Protein AF-A0A946JP21-F1 (afdb_monomer)

Sequence (46 aa):
NSDVVSDLKTAGATIFCWTVRSQSQDIEARKVADSVTFENYLPDGL

Secondary structure (DSSP, 8-state):
--HHHHHHHHTTPPPEEEEE-SHHHHHHHTTT-SEEEESS---TT-

Structure (mmCIF, N/CA/C/O backbone):
data_AF-A0A946JP21-F1
#
_entry.id   AF-A0A946JP21-F1
#
loop_
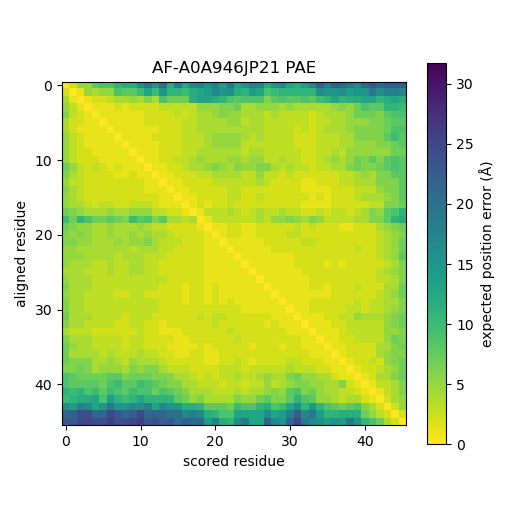_atom_site.group_PDB
_atom_site.id
_atom_site.type_symbol
_atom_site.label_atom_id
_atom_site.label_alt_id
_atom_site.label_comp_id
_atom_site.label_asym_id
_atom_site.label_entity_id
_atom_site.label_seq_id
_atom_site.pdbx_PDB_ins_code
_atom_site.Cartn_x
_atom_site.Cartn_y
_atom_site.Cartn_z
_atom_site.occupancy
_atom_site.B_iso_or_equiv
_atom_site.auth_seq_id
_atom_site.auth_comp_id
_atom_site.auth_asym_id
_atom_site.auth_atom_id
_atom_site.pdbx_PDB_model_num
ATOM 1 N N . ASN A 1 1 ? 9.734 5.005 8.638 1.00 61.78 1 ASN A N 1
ATOM 2 C CA . ASN A 1 1 ? 8.298 4.758 8.383 1.00 61.78 1 ASN A CA 1
ATOM 3 C C . ASN A 1 1 ? 7.475 5.709 9.226 1.00 61.78 1 ASN A C 1
ATOM 5 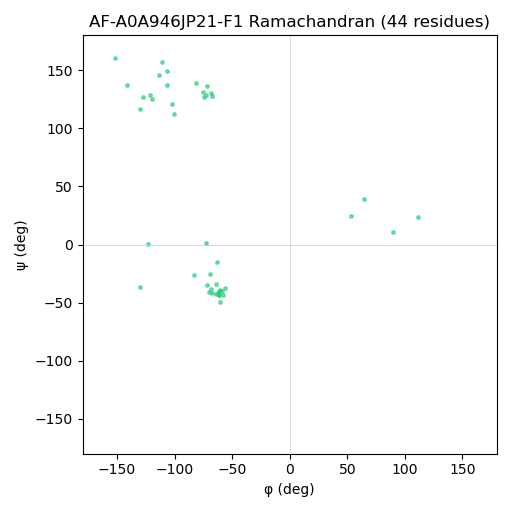O O . ASN A 1 1 ? 7.830 5.896 10.375 1.00 61.78 1 ASN A O 1
ATOM 9 N N . SER A 1 2 ? 6.475 6.365 8.629 1.00 73.69 2 SER A N 1
ATOM 10 C CA . SER A 1 2 ? 5.645 7.392 9.279 1.00 73.69 2 SER A CA 1
ATOM 11 C C . SER A 1 2 ? 4.637 6.760 10.239 1.00 73.69 2 SER A C 1
ATOM 13 O O . SER A 1 2 ? 3.925 5.838 9.834 1.00 73.69 2 SER A O 1
ATOM 15 N N . ASP A 1 3 ? 4.552 7.283 11.462 1.00 83.25 3 ASP A N 1
ATOM 16 C CA . ASP A 1 3 ? 3.638 6.805 12.510 1.00 83.25 3 ASP A CA 1
ATOM 17 C C . ASP A 1 3 ? 2.175 6.815 12.034 1.00 83.25 3 ASP A C 1
ATOM 19 O O . ASP A 1 3 ? 1.440 5.852 12.228 1.00 83.25 3 ASP A O 1
ATOM 23 N N . VAL A 1 4 ? 1.798 7.824 11.241 1.00 90.62 4 VAL A N 1
ATOM 24 C CA . VAL A 1 4 ? 0.447 7.978 10.675 1.00 90.62 4 VAL A CA 1
ATOM 25 C C . VAL A 1 4 ? 0.029 6.786 9.806 1.00 90.62 4 VAL A C 1
ATOM 27 O O . VAL A 1 4 ? -1.121 6.355 9.844 1.00 90.62 4 VAL A O 1
ATOM 30 N N . VAL A 1 5 ? 0.944 6.231 9.006 1.00 89.12 5 VAL A N 1
ATOM 31 C CA . VAL A 1 5 ? 0.623 5.094 8.122 1.00 89.12 5 VAL A CA 1
ATOM 32 C C . VAL A 1 5 ? 0.428 3.816 8.939 1.00 89.12 5 VAL A C 1
ATOM 34 O O . VAL A 1 5 ? -0.423 2.991 8.609 1.00 89.12 5 VAL A O 1
ATOM 37 N N . SER A 1 6 ? 1.188 3.668 10.026 1.00 87.94 6 SER A N 1
ATOM 38 C CA . SER A 1 6 ? 1.049 2.546 10.956 1.00 87.94 6 SER A CA 1
ATOM 39 C C . SER A 1 6 ? -0.280 2.599 11.709 1.00 87.94 6 SER A C 1
ATOM 41 O O . SER A 1 6 ? -0.955 1.575 11.847 1.00 87.94 6 SER A O 1
ATOM 43 N N . ASP A 1 7 ? -0.691 3.790 12.141 1.00 91.69 7 ASP A N 1
ATOM 44 C CA . ASP A 1 7 ? -1.971 3.993 12.821 1.00 91.69 7 ASP A CA 1
ATOM 45 C C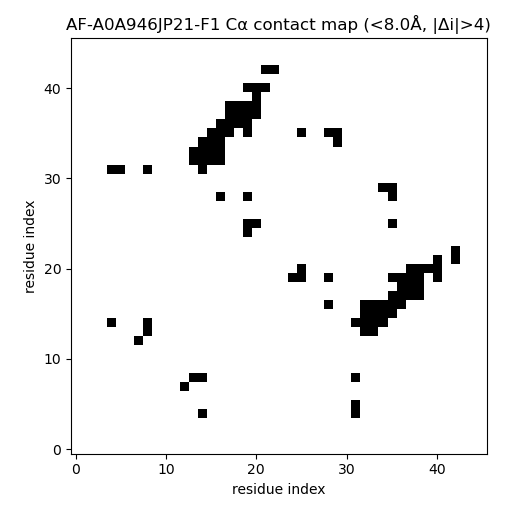 . ASP A 1 7 ? -3.146 3.672 11.892 1.00 91.69 7 ASP A C 1
ATOM 47 O O . ASP A 1 7 ? -4.071 2.961 12.284 1.00 91.69 7 ASP A O 1
ATOM 51 N N . LEU A 1 8 ? -3.078 4.104 10.627 1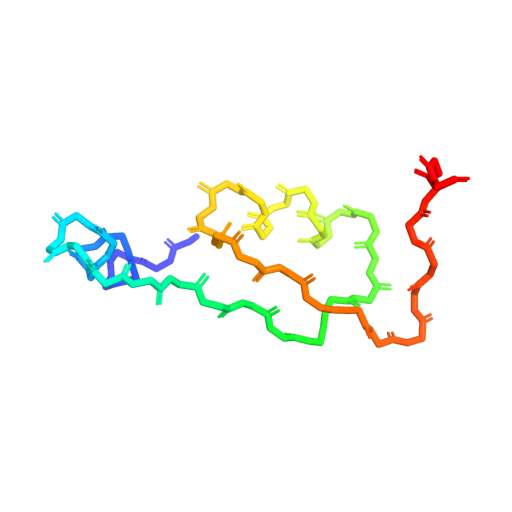.00 92.00 8 LEU A N 1
ATOM 52 C CA . LEU A 1 8 ? -4.086 3.767 9.617 1.00 92.00 8 LEU A CA 1
ATOM 53 C C . LEU A 1 8 ? -4.168 2.259 9.364 1.00 92.00 8 LEU A C 1
ATOM 55 O O . LEU A 1 8 ? -5.268 1.707 9.314 1.00 92.00 8 LEU A O 1
ATOM 59 N N . LYS A 1 9 ? -3.023 1.575 9.252 1.00 90.44 9 LYS A N 1
ATOM 60 C CA . LYS A 1 9 ? -2.992 0.115 9.102 1.00 90.44 9 LYS A CA 1
ATOM 61 C C . LYS A 1 9 ? -3.618 -0.586 10.308 1.00 90.44 9 LYS A C 1
ATOM 63 O O . LYS A 1 9 ? -4.416 -1.505 10.145 1.00 90.44 9 LYS A O 1
ATOM 68 N N . THR A 1 10 ? -3.299 -0.120 11.513 1.00 91.00 10 THR A N 1
ATOM 69 C CA . THR A 1 10 ? -3.866 -0.644 12.767 1.00 91.00 10 THR A CA 1
ATOM 70 C C . THR A 1 10 ? -5.374 -0.402 12.851 1.00 91.00 10 THR A C 1
ATOM 72 O O . THR A 1 10 ? -6.108 -1.253 13.345 1.00 91.00 10 THR A O 1
ATOM 75 N N . ALA A 1 11 ? -5.860 0.711 12.297 1.00 94.62 11 ALA A N 1
ATOM 76 C CA . ALA A 1 11 ? -7.284 1.009 12.165 1.00 94.62 11 ALA A CA 1
ATOM 77 C C . ALA A 1 11 ? -8.001 0.173 11.080 1.00 94.62 11 ALA A C 1
ATOM 79 O O . ALA A 1 11 ? -9.201 0.349 10.869 1.00 94.62 11 ALA A O 1
ATOM 80 N N . GLY A 1 12 ? -7.296 -0.739 10.401 1.00 94.31 12 GLY A N 1
ATOM 81 C CA . GLY A 1 12 ? -7.855 -1.646 9.398 1.00 94.31 12 GLY A CA 1
ATOM 82 C C . GLY A 1 12 ? -7.842 -1.102 7.969 1.00 94.31 12 GLY A C 1
ATOM 83 O O . GLY A 1 12 ? -8.461 -1.700 7.090 1.00 94.31 12 GLY A O 1
ATOM 84 N N . ALA A 1 13 ? -7.154 0.014 7.708 1.00 94.94 13 ALA A N 1
ATOM 85 C CA . ALA A 1 13 ? -6.989 0.509 6.347 1.00 94.94 13 ALA A CA 1
ATOM 86 C C . ALA A 1 13 ? -6.025 -0.387 5.555 1.00 94.94 13 ALA A C 1
ATOM 88 O O . ALA A 1 13 ? -4.952 -0.746 6.041 1.00 94.94 13 ALA A O 1
ATOM 89 N N . THR A 1 14 ? -6.380 -0.697 4.307 1.00 95.31 14 THR A N 1
ATOM 90 C CA . THR A 1 14 ? -5.457 -1.337 3.363 1.00 95.31 14 THR A CA 1
ATOM 91 C C . THR A 1 14 ? -4.443 -0.316 2.867 1.00 95.31 14 THR A C 1
ATOM 93 O O . THR A 1 14 ? -4.813 0.748 2.365 1.00 95.31 14 THR A O 1
ATOM 96 N N . ILE A 1 15 ? -3.160 -0.642 2.989 1.00 94.62 15 ILE A N 1
ATOM 97 C CA . ILE A 1 15 ? -2.069 0.245 2.604 1.00 94.62 15 ILE A CA 1
ATOM 98 C C . ILE A 1 15 ? -1.495 -0.195 1.261 1.00 94.62 15 ILE A C 1
ATOM 100 O O . ILE A 1 15 ? -0.972 -1.299 1.113 1.00 94.62 15 ILE A O 1
ATOM 104 N N . PHE A 1 16 ? -1.533 0.710 0.289 1.00 94.12 16 PHE A N 1
ATOM 105 C CA . PHE A 1 16 ? -0.928 0.518 -1.024 1.00 94.12 16 PHE A CA 1
ATOM 106 C C . PHE A 1 16 ? 0.332 1.367 -1.163 1.00 94.12 16 PHE A C 1
ATOM 108 O O . PHE A 1 16 ? 0.350 2.534 -0.772 1.00 94.12 16 PHE A O 1
ATOM 115 N N . CYS A 1 17 ? 1.383 0.788 -1.743 1.00 93.69 17 CYS A N 1
ATOM 116 C CA . CYS A 1 17 ? 2.609 1.500 -2.075 1.00 93.69 17 CYS A CA 1
ATOM 117 C C . CYS A 1 17 ? 2.858 1.447 -3.584 1.00 93.69 17 CYS A C 1
ATOM 119 O O . CYS A 1 17 ? 2.907 0.374 -4.181 1.00 93.69 17 CYS A O 1
ATOM 121 N N . TRP A 1 18 ? 3.011 2.626 -4.181 1.00 93.12 18 TRP A N 1
ATOM 122 C CA . TRP A 1 18 ? 3.301 2.826 -5.598 1.00 93.12 18 TRP A CA 1
ATOM 123 C C . TRP A 1 18 ? 4.712 3.370 -5.815 1.00 93.12 18 TRP A C 1
ATOM 125 O O . TRP A 1 18 ? 5.279 4.017 -4.933 1.00 93.12 18 TRP A O 1
ATOM 135 N N . THR A 1 19 ? 5.247 3.155 -7.021 1.00 91.19 19 THR A N 1
ATOM 136 C CA . THR A 1 19 ? 6.547 3.662 -7.507 1.00 91.19 19 THR A CA 1
ATOM 137 C C . THR A 1 19 ? 7.783 3.134 -6.769 1.00 91.19 19 THR A C 1
ATOM 139 O O . THR A 1 19 ? 8.752 3.862 -6.568 1.00 91.19 19 THR A O 1
ATOM 142 N N . VAL A 1 20 ? 7.800 1.848 -6.402 1.00 93.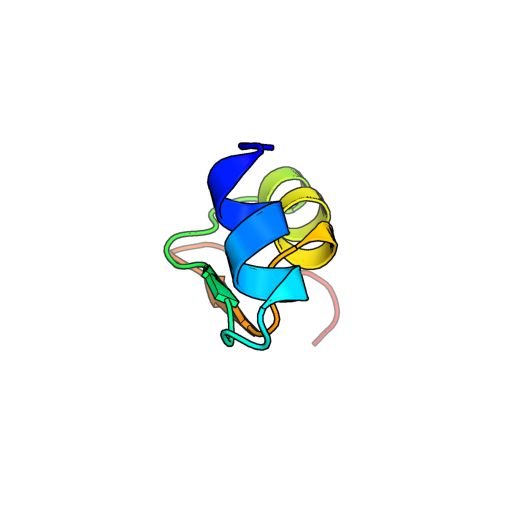88 20 VAL A N 1
ATOM 143 C CA . VAL A 1 20 ? 9.035 1.186 -5.944 1.00 93.88 20 VAL A CA 1
ATOM 144 C C . VAL A 1 20 ? 9.976 0.950 -7.130 1.00 93.88 20 VAL A C 1
ATOM 146 O O . VAL A 1 20 ? 9.569 0.397 -8.152 1.00 93.88 20 VAL A O 1
ATOM 149 N N . ARG A 1 21 ? 11.240 1.369 -6.992 1.00 94.12 21 ARG A N 1
ATOM 150 C CA . ARG A 1 21 ? 12.249 1.367 -8.070 1.00 94.12 21 ARG A CA 1
ATOM 151 C C . ARG A 1 21 ? 13.518 0.570 -7.743 1.00 94.12 21 ARG A C 1
ATOM 153 O O . ARG A 1 21 ? 14.444 0.534 -8.550 1.00 94.12 21 ARG A O 1
ATOM 160 N N . SER A 1 22 ? 13.603 -0.039 -6.562 1.00 92.56 22 SER A N 1
ATOM 161 C CA . SER A 1 22 ? 14.753 -0.852 -6.154 1.00 92.56 22 SER A CA 1
ATOM 162 C C . SER A 1 22 ? 14.362 -1.947 -5.165 1.00 92.56 22 SER A C 1
ATOM 164 O O . SER A 1 22 ? 13.360 -1.839 -4.458 1.00 92.56 22 SER A O 1
ATOM 166 N N . GLN A 1 23 ? 15.217 -2.966 -5.044 1.00 92.50 23 GLN A N 1
ATOM 167 C CA . GLN A 1 23 ? 15.032 -4.062 -4.087 1.00 92.50 23 GLN A CA 1
ATOM 168 C C . GLN A 1 23 ? 15.004 -3.581 -2.634 1.00 92.50 23 GLN A C 1
ATOM 170 O O . GLN A 1 23 ? 14.190 -4.037 -1.838 1.00 92.50 23 GLN A O 1
ATOM 175 N N . SER A 1 24 ? 15.856 -2.615 -2.285 1.00 92.50 24 SER A N 1
ATOM 176 C CA . SER A 1 24 ? 15.848 -2.007 -0.953 1.00 92.50 24 SER A CA 1
ATOM 177 C C . SER A 1 24 ? 14.522 -1.306 -0.645 1.00 92.50 24 SER A C 1
ATOM 179 O O . SER A 1 24 ? 14.007 -1.437 0.461 1.00 92.50 24 SER A O 1
ATOM 181 N N . GLN A 1 25 ? 13.940 -0.604 -1.622 1.00 92.56 25 GLN A N 1
ATOM 182 C CA . GLN A 1 25 ? 12.635 0.037 -1.465 1.00 92.56 25 GLN A CA 1
ATOM 183 C C . GLN A 1 25 ? 11.505 -0.990 -1.347 1.00 92.56 25 GLN A C 1
ATOM 185 O O . GLN A 1 25 ? 10.612 -0.786 -0.532 1.00 92.56 25 GLN A O 1
ATOM 190 N N . ASP A 1 26 ? 11.554 -2.094 -2.100 1.00 92.56 26 ASP A N 1
ATOM 191 C CA . ASP A 1 26 ? 10.573 -3.183 -1.986 1.00 92.56 26 ASP A CA 1
ATOM 192 C C . ASP A 1 26 ? 10.586 -3.803 -0.584 1.00 92.56 26 ASP A C 1
ATOM 194 O O . ASP A 1 26 ? 9.548 -3.902 0.071 1.00 92.56 26 ASP A O 1
ATOM 198 N N . ILE A 1 27 ? 11.775 -4.144 -0.078 1.00 92.31 27 ILE A N 1
ATOM 199 C CA . ILE A 1 27 ? 11.936 -4.736 1.256 1.00 92.31 27 ILE A CA 1
ATOM 200 C C . ILE A 1 27 ? 11.368 -3.814 2.340 1.00 92.31 27 ILE A C 1
ATOM 202 O O . ILE A 1 27 ? 10.676 -4.282 3.244 1.00 92.31 27 ILE A O 1
ATOM 206 N N . GLU A 1 28 ? 11.625 -2.507 2.259 1.00 92.44 28 GLU A N 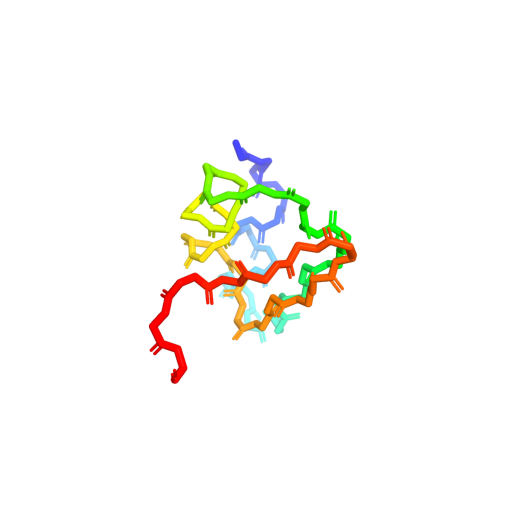1
ATOM 207 C CA . GLU A 1 28 ? 11.071 -1.550 3.219 1.00 92.44 28 GLU A CA 1
ATOM 208 C C . GLU A 1 28 ? 9.556 -1.364 3.057 1.00 92.44 28 GLU A C 1
ATOM 210 O O . GLU A 1 28 ? 8.834 -1.325 4.057 1.00 92.44 28 GLU A O 1
ATOM 215 N N . ALA A 1 29 ? 9.055 -1.297 1.820 1.00 91.94 29 ALA A N 1
ATOM 216 C CA . ALA A 1 29 ? 7.632 -1.141 1.537 1.00 91.94 29 ALA A CA 1
ATOM 217 C C . ALA A 1 29 ? 6.822 -2.331 2.065 1.00 91.94 29 ALA A C 1
ATOM 219 O O . ALA A 1 29 ? 5.794 -2.130 2.713 1.00 91.94 29 ALA A O 1
ATOM 220 N N . ARG A 1 30 ? 7.318 -3.562 1.893 1.00 91.44 30 ARG A N 1
ATOM 221 C CA . ARG A 1 30 ? 6.663 -4.801 2.354 1.00 91.44 30 ARG A CA 1
ATOM 222 C C . ARG A 1 30 ? 6.506 -4.915 3.868 1.00 91.44 30 ARG A C 1
ATOM 224 O O . ARG A 1 30 ? 5.711 -5.726 4.331 1.00 91.44 30 ARG A O 1
ATOM 231 N N . LYS A 1 31 ? 7.211 -4.101 4.657 1.00 91.50 31 LYS A N 1
ATOM 232 C CA . LYS A 1 31 ? 7.006 -4.052 6.115 1.00 91.50 31 LYS A CA 1
ATOM 233 C C . LYS A 1 31 ? 5.656 -3.442 6.492 1.00 91.50 31 LYS A C 1
ATOM 235 O O . LYS A 1 31 ? 5.158 -3.709 7.580 1.00 91.50 31 LYS A O 1
ATOM 240 N N . 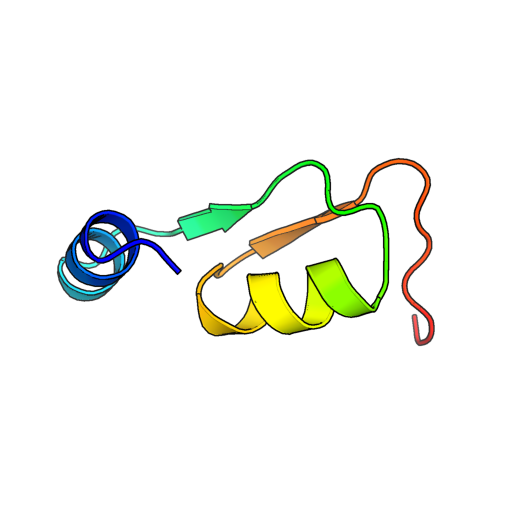VAL A 1 32 ? 5.085 -2.597 5.629 1.00 89.94 32 VAL A N 1
ATOM 241 C CA . VAL A 1 32 ? 3.882 -1.806 5.946 1.00 89.94 32 VAL A CA 1
ATOM 242 C C . VAL A 1 32 ? 2.803 -1.915 4.873 1.00 89.94 32 VAL A C 1
ATOM 244 O O . VAL A 1 32 ? 1.630 -1.966 5.223 1.00 89.94 32 VAL A O 1
ATOM 247 N N . ALA A 1 33 ? 3.148 -1.983 3.592 1.00 93.75 33 ALA A N 1
ATOM 248 C CA . ALA A 1 33 ? 2.183 -2.052 2.502 1.00 93.75 33 ALA A CA 1
ATOM 249 C C . ALA A 1 33 ? 1.651 -3.474 2.293 1.00 93.75 33 ALA A C 1
ATOM 251 O O . ALA A 1 33 ? 2.405 -4.444 2.327 1.00 93.75 33 ALA A O 1
ATOM 252 N N . ASP A 1 34 ? 0.352 -3.581 2.038 1.00 93.88 34 ASP A N 1
ATOM 253 C CA . ASP A 1 34 ? -0.325 -4.839 1.714 1.00 93.88 34 ASP A CA 1
ATOM 254 C C . ASP A 1 34 ? -0.180 -5.185 0.226 1.00 93.88 3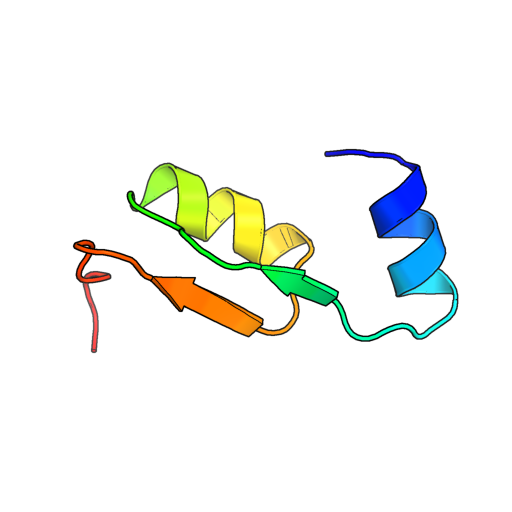4 ASP A C 1
ATOM 256 O O . ASP A 1 34 ? -0.190 -6.353 -0.156 1.00 93.88 34 ASP A O 1
ATOM 260 N N . SER A 1 35 ? 0.010 -4.173 -0.624 1.00 93.38 35 SER A N 1
ATOM 261 C CA . SER A 1 35 ? 0.394 -4.359 -2.022 1.00 93.38 35 SER A CA 1
ATOM 262 C C . SER A 1 35 ? 1.388 -3.288 -2.458 1.00 93.38 35 SER A C 1
ATOM 264 O O . SER A 1 35 ? 1.243 -2.104 -2.141 1.00 93.38 35 SER A O 1
ATOM 266 N N . VAL A 1 36 ? 2.397 -3.735 -3.201 1.00 93.12 36 VAL A N 1
ATOM 267 C CA . VAL A 1 36 ? 3.509 -2.931 -3.704 1.00 93.12 36 VAL A CA 1
ATOM 268 C C . VAL A 1 36 ? 3.520 -3.028 -5.223 1.00 93.12 36 VAL A C 1
ATOM 270 O O . VAL A 1 36 ? 3.496 -4.128 -5.774 1.00 93.12 36 VAL A O 1
ATOM 273 N N . THR A 1 37 ? 3.551 -1.881 -5.899 1.00 92.69 37 THR A N 1
ATOM 274 C CA . THR A 1 37 ? 3.704 -1.803 -7.353 1.00 92.69 37 THR A CA 1
ATOM 275 C C . THR A 1 37 ? 5.035 -1.166 -7.730 1.00 92.69 37 THR A C 1
ATOM 277 O O . THR A 1 37 ? 5.554 -0.276 -7.047 1.00 92.69 37 THR A O 1
ATOM 280 N N . PHE A 1 38 ? 5.595 -1.648 -8.837 1.00 92.88 38 PHE A N 1
ATOM 281 C CA . PHE A 1 38 ? 6.939 -1.304 -9.282 1.00 92.88 38 PHE A CA 1
ATOM 282 C C . PHE A 1 38 ? 6.905 -0.377 -10.491 1.00 92.88 38 PHE A C 1
ATOM 284 O O . PHE A 1 38 ? 6.005 -0.456 -11.326 1.00 92.88 38 PHE A O 1
ATOM 291 N N . GLU A 1 39 ? 7.914 0.479 -10.602 1.00 92.94 39 GLU A N 1
ATOM 292 C CA . GLU A 1 39 ? 8.110 1.342 -11.761 1.00 92.94 39 GLU A CA 1
ATOM 293 C C . GLU A 1 39 ? 9.548 1.203 -12.253 1.00 92.94 39 GLU A C 1
ATOM 295 O O . GLU A 1 39 ? 10.490 1.534 -11.537 1.00 92.94 39 GLU A O 1
ATOM 300 N N . ASN A 1 40 ? 9.722 0.701 -13.479 1.00 88.38 40 ASN A N 1
ATOM 301 C CA . ASN A 1 40 ? 11.036 0.448 -14.085 1.00 88.38 40 ASN A CA 1
ATOM 302 C C . ASN A 1 40 ? 11.976 -0.412 -13.215 1.00 88.38 40 ASN A C 1
ATOM 304 O O . ASN A 1 40 ? 13.195 -0.349 -13.361 1.00 88.38 40 ASN A O 1
ATOM 308 N N . TYR A 1 41 ? 11.406 -1.220 -12.321 1.00 87.31 41 TYR A N 1
ATOM 309 C CA . TYR A 1 41 ? 12.113 -2.161 -11.466 1.00 87.31 41 TYR A CA 1
ATOM 310 C C . TYR A 1 41 ? 11.487 -3.542 -11.618 1.00 87.31 41 TYR A C 1
ATOM 312 O O . TYR A 1 41 ? 10.272 -3.697 -11.483 1.00 87.31 41 TYR A O 1
ATOM 320 N N . LEU A 1 42 ? 12.329 -4.528 -11.922 1.00 86.25 42 LEU A N 1
ATOM 321 C CA . LEU A 1 42 ? 11.950 -5.931 -11.958 1.00 86.25 42 LEU A CA 1
ATOM 322 C C . LEU A 1 42 ? 12.420 -6.571 -10.645 1.00 86.25 42 LEU A C 1
ATOM 324 O O . LEU A 1 42 ? 13.629 -6.631 -10.417 1.00 86.25 42 LEU A O 1
ATOM 328 N N . PRO A 1 43 ? 11.509 -6.996 -9.757 1.00 79.81 43 PRO A N 1
ATOM 329 C CA . PRO A 1 43 ? 11.897 -7.737 -8.570 1.00 79.81 43 PRO A CA 1
ATOM 330 C C . PRO A 1 43 ? 12.428 -9.113 -8.972 1.00 79.81 43 PRO A C 1
ATOM 332 O O . PRO A 1 43 ? 11.793 -9.835 -9.740 1.00 79.81 43 PRO A O 1
ATOM 335 N N . ASP A 1 44 ? 13.597 -9.477 -8.455 1.00 76.31 44 ASP A N 1
ATOM 336 C CA . ASP A 1 44 ? 14.176 -10.795 -8.694 1.00 76.31 44 ASP A CA 1
ATOM 337 C C . ASP A 1 44 ? 13.321 -11.871 -7.999 1.00 76.31 44 ASP A C 1
ATOM 339 O O . ASP A 1 44 ? 13.060 -11.771 -6.797 1.00 76.31 44 ASP A O 1
ATOM 343 N N . GLY A 1 45 ? 12.904 -12.907 -8.737 1.00 65.75 45 GLY A N 1
ATOM 344 C CA . GLY A 1 45 ? 12.222 -14.084 -8.175 1.00 65.75 45 GLY A CA 1
ATOM 345 C C . GLY A 1 45 ? 10.738 -14.277 -8.520 1.00 65.75 45 GLY A C 1
ATOM 346 O O . GLY A 1 45 ? 10.050 -14.964 -7.766 1.00 65.75 45 GLY A O 1
ATOM 347 N N .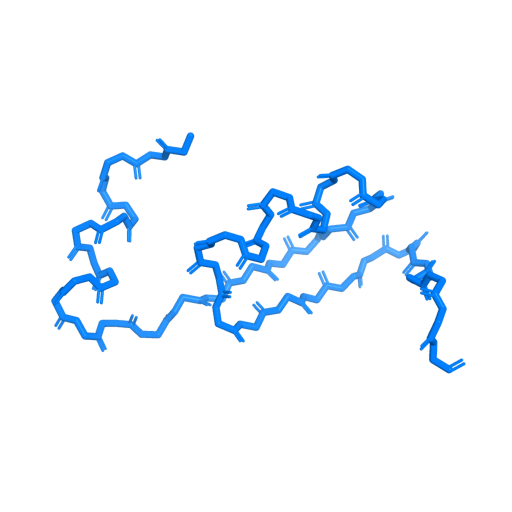 LEU A 1 46 ? 10.249 -13.705 -9.629 1.00 51.53 46 LEU A N 1
ATOM 348 C CA . LEU A 1 46 ? 9.062 -14.227 -10.329 1.00 51.53 46 LEU A CA 1
ATOM 349 C C . LEU A 1 46 ? 9.420 -15.440 -11.197 1.00 51.53 46 LEU A C 1
ATOM 351 O O . LEU A 1 46 ? 10.509 -15.413 -11.815 1.00 51.53 46 LEU A O 1
#

Nearest PDB structures (foldseek):
  6s9i-assembly1_B  TM=5.336E-01  e=7.838E+00  Homo sapiens
  1ohd-assembly1_A  TM=3.435E-01  e=5.947E+00  Homo sapiens
  3s4o-assembly2_B  TM=2.879E-01  e=6.372E+00  Leishmania major

Mean predicted aligned error: 4.52 Å

pLDDT: mean 88.82, std 9.03, range [51.53, 95.31]

Foldseek 3Di:
DDPVLVVCVVVVDAAEAEADADPVSVVVCVVRHPYYYYDVHDDPDD

Radius of gyration: 11.29 Å; Cα contacts (8 Å, |Δi|>4): 50; chains: 1; bounding box: 24×22×27 Å

Solvent-accessible surface area (backbone atoms only — not comparable to full-atom values): 2961 Å² total; per-residue (Å²): 134,62,69,68,60,53,52,41,43,74,73,69,48,86,39,75,41,74,71,32,59,45,71,72,49,45,60,60,43,62,75,71,31,80,44,79,43,65,44,101,40,82,77,90,85,123